Protein AF-A0A4Y2EL72-F1 (afdb_monomer)

Sequence (114 aa):
MPIDEADETPKCSPGTSNTVSPFDISPVPNIKKRTTTGGRKATKSSFITGSPYKDQLTKFLEKSAPKKTDDNINLDINDGDKPDSSEATCIFCDGKFSEDTRGEVWVKCVMCQM

Solvent-accessible surface area (backbone atoms only — not comparable to full-atom values): 8349 Å² total; per-residue (Å²): 132,88,81,85,85,76,84,78,74,84,79,77,72,85,72,92,75,72,90,78,55,79,69,80,61,56,75,74,80,82,84,75,85,74,86,72,89,71,82,71,72,83,76,81,80,74,76,76,76,77,40,74,64,53,58,52,52,51,54,51,52,65,66,69,48,81,77,90,65,97,65,93,71,85,72,84,67,75,77,68,78,71,77,57,69,55,71,43,57,38,95,89,73,64,48,41,48,70,73,61,81,83,79,73,86,80,85,75,61,76,83,75,75,111

Secondary structure (DSSP, 8-state):
-----------PPPP------GGGG-SPP--------S--PPPPPP-TT--HHHHHHHHHHHHHS----------------PPPGGGPBPTTT--BGGG--S-------GGG--

Organism: Araneus ventricosus (NCBI:txid182803)

Foldseek 3Di:
DDDDDDPDDPDDDPDPDDDDDPVNCPPPDDDDDDDDPPPDDPDPDDPPPPDPVVVVVVVVVVVPPDDPDPDDDPPPPPPPPPPDQQQDADPVPRDGPVPDPVPDDDDDDPVSVD

Radius of gyration: 29.62 Å; Cα contacts (8 Å, |Δi|>4): 25; chains: 1; bounding box: 62×64×73 Å

Mean predicted aligned error: 22.46 Å

Structure (mmCIF, N/CA/C/O backbone):
data_AF-A0A4Y2EL72-F1
#
_entry.id   AF-A0A4Y2EL72-F1
#
loop_
_atom_site.group_PDB
_atom_site.id
_atom_site.type_symbol
_atom_site.label_atom_id
_atom_site.label_alt_id
_atom_site.label_comp_id
_atom_site.label_asym_id
_atom_site.label_entity_id
_atom_site.label_seq_id
_atom_site.pdbx_PDB_ins_code
_atom_site.Cartn_x
_atom_site.Cartn_y
_atom_site.Cartn_z
_atom_site.occupancy
_atom_site.B_iso_or_equiv
_atom_site.auth_seq_id
_atom_site.auth_comp_id
_atom_site.auth_asym_id
_atom_site.auth_atom_id
_atom_site.pdbx_PDB_model_num
ATOM 1 N N . MET A 1 1 ? 33.082 -21.014 46.478 1.00 54.00 1 MET A N 1
ATOM 2 C CA . MET A 1 1 ? 31.984 -21.804 45.883 1.00 54.00 1 MET A CA 1
ATOM 3 C C . MET A 1 1 ? 31.602 -21.125 44.579 1.00 54.00 1 MET A C 1
ATOM 5 O O . MET A 1 1 ? 31.399 -19.916 44.640 1.00 54.00 1 MET A O 1
ATOM 9 N N . PRO A 1 2 ? 31.610 -21.820 43.430 1.00 64.31 2 PRO A N 1
ATOM 10 C CA . PRO A 1 2 ? 31.165 -21.243 42.166 1.00 64.31 2 PRO A CA 1
ATOM 11 C C . PRO A 1 2 ? 29.641 -21.082 42.184 1.00 64.31 2 PRO A C 1
ATOM 13 O O . PRO A 1 2 ? 28.947 -21.849 42.849 1.00 64.31 2 PRO A O 1
ATOM 16 N N . ILE A 1 3 ? 29.149 -20.046 41.512 1.00 60.12 3 ILE A N 1
ATOM 17 C CA . ILE A 1 3 ? 27.722 -19.782 41.335 1.00 60.12 3 ILE A CA 1
ATOM 18 C C . ILE A 1 3 ? 27.374 -20.401 39.985 1.00 60.12 3 ILE A C 1
ATOM 20 O O . ILE A 1 3 ? 27.877 -19.943 38.962 1.00 60.12 3 ILE A O 1
ATOM 24 N N . ASP A 1 4 ? 26.597 -21.479 40.000 1.00 58.62 4 ASP A N 1
ATOM 25 C CA . ASP A 1 4 ? 26.163 -22.160 38.786 1.00 58.62 4 ASP A CA 1
ATOM 26 C C . ASP A 1 4 ? 25.132 -21.282 38.060 1.00 58.62 4 ASP A C 1
ATOM 28 O O . ASP A 1 4 ? 24.016 -21.063 38.533 1.00 58.62 4 ASP A O 1
ATOM 32 N N . GLU A 1 5 ? 25.541 -20.734 36.920 1.00 70.06 5 GLU A N 1
ATOM 33 C CA . GLU A 1 5 ? 24.722 -19.938 36.011 1.00 70.06 5 GLU A CA 1
ATOM 34 C C . GLU A 1 5 ? 23.921 -20.890 35.108 1.00 70.06 5 GLU A C 1
ATOM 36 O O . GLU A 1 5 ? 24.383 -21.325 34.055 1.00 70.06 5 GLU A O 1
ATOM 41 N N . ALA A 1 6 ? 22.728 -21.276 35.564 1.00 60.97 6 ALA A N 1
ATOM 42 C CA . ALA A 1 6 ? 21.749 -22.002 34.761 1.00 60.97 6 ALA A CA 1
ATOM 43 C C . ALA A 1 6 ? 20.714 -21.012 34.201 1.00 60.97 6 ALA A C 1
ATOM 45 O O . ALA A 1 6 ? 19.725 -20.688 34.857 1.00 60.97 6 ALA A O 1
ATOM 46 N N . ASP A 1 7 ? 20.961 -20.519 32.986 1.00 60.91 7 ASP A N 1
ATOM 47 C CA . ASP A 1 7 ? 19.986 -19.776 32.182 1.00 60.91 7 ASP A CA 1
ATOM 48 C C . ASP A 1 7 ? 18.950 -20.761 31.611 1.00 60.91 7 ASP A C 1
ATOM 50 O O . ASP A 1 7 ? 19.124 -21.359 30.545 1.00 60.91 7 ASP A O 1
ATOM 54 N N . GLU A 1 8 ? 17.873 -21.010 32.361 1.00 64.88 8 GLU A N 1
ATOM 55 C CA . GLU A 1 8 ? 16.711 -21.713 31.820 1.00 64.88 8 GLU A CA 1
ATOM 56 C C . GLU A 1 8 ? 15.927 -20.779 30.891 1.00 64.88 8 GLU A C 1
ATOM 58 O O . GLU A 1 8 ? 15.083 -19.985 31.307 1.00 64.88 8 GLU A O 1
ATOM 63 N N . THR A 1 9 ? 16.178 -20.926 29.591 1.00 67.12 9 THR A N 1
ATOM 64 C CA . THR A 1 9 ? 15.312 -20.386 28.534 1.00 67.12 9 THR A CA 1
ATOM 65 C C . THR A 1 9 ? 13.830 -20.737 28.779 1.00 67.12 9 THR A C 1
ATOM 67 O O . THR A 1 9 ? 13.503 -21.906 29.020 1.00 67.12 9 THR A O 1
ATOM 70 N N . PRO A 1 10 ? 12.889 -19.774 28.684 1.00 69.81 10 PRO A N 1
ATOM 71 C CA . PRO A 1 10 ? 11.469 -20.066 28.825 1.00 69.81 10 PRO A CA 1
ATOM 72 C C . PRO A 1 10 ? 11.012 -20.950 27.659 1.00 69.81 10 PRO A C 1
ATOM 74 O O . PRO A 1 10 ? 10.972 -20.522 26.503 1.00 69.81 10 PRO A O 1
ATOM 77 N N . LYS A 1 11 ? 10.663 -22.206 27.956 1.00 72.62 11 LYS A N 1
ATOM 78 C CA . LYS A 1 11 ? 10.132 -23.142 26.959 1.00 72.62 11 LYS A CA 1
ATOM 79 C C . LYS A 1 11 ? 8.769 -22.650 26.475 1.00 72.62 11 LYS A C 1
ATOM 81 O O . LYS A 1 11 ? 7.810 -22.597 27.241 1.00 72.62 11 LYS A O 1
ATOM 86 N N . CYS A 1 12 ? 8.685 -22.303 25.193 1.00 65.38 12 CYS A N 1
ATOM 87 C CA . CYS A 1 12 ? 7.425 -21.969 24.54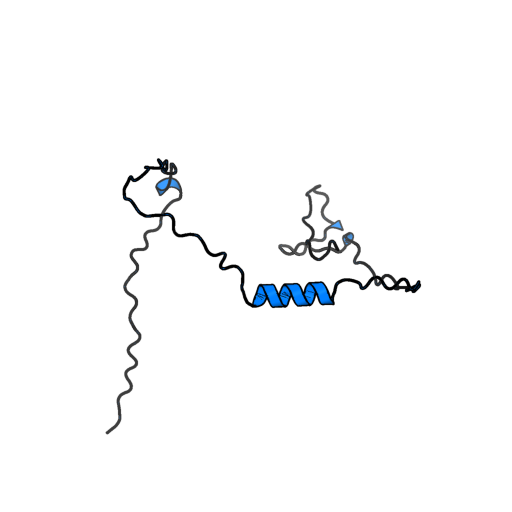3 1.00 65.38 12 CYS A CA 1
ATOM 88 C C . CYS A 1 12 ? 6.548 -23.227 24.461 1.00 65.38 12 CYS A C 1
ATOM 90 O O . CYS A 1 12 ? 6.986 -24.264 23.956 1.00 65.38 12 CYS A O 1
ATOM 92 N N . SER A 1 13 ? 5.321 -23.147 24.977 1.00 78.19 13 SER A N 1
ATOM 93 C CA . SER A 1 13 ? 4.339 -24.226 24.872 1.00 78.19 13 SER A CA 1
ATOM 94 C C . SER A 1 13 ? 4.059 -24.541 23.396 1.00 78.19 13 SER A C 1
ATOM 96 O O . SER A 1 13 ? 3.949 -23.604 22.601 1.00 78.19 13 SER A O 1
ATOM 98 N N . PRO A 1 14 ? 3.895 -25.820 23.007 1.00 76.44 14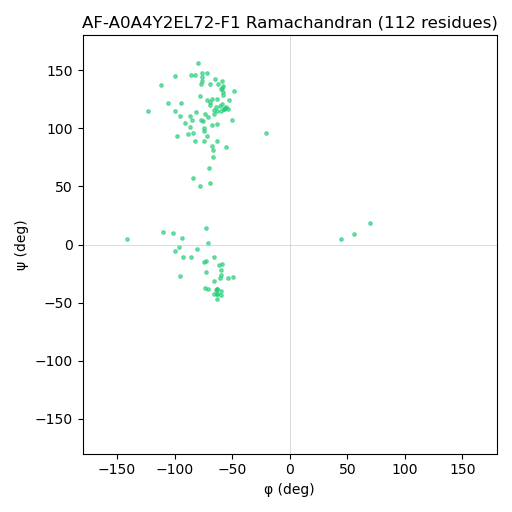 PRO A N 1
ATOM 99 C CA . PRO A 1 14 ? 3.495 -26.174 21.650 1.00 76.44 14 PRO A CA 1
ATOM 100 C C . PRO A 1 14 ? 2.211 -25.429 21.275 1.00 76.44 14 PRO A C 1
ATOM 102 O O . PRO A 1 14 ? 1.173 -25.593 21.919 1.00 76.44 14 PRO A O 1
ATOM 105 N N . GLY A 1 15 ? 2.297 -24.558 20.269 1.00 73.31 15 GLY A N 1
ATOM 106 C CA . GLY A 1 15 ? 1.147 -23.795 19.805 1.00 73.31 15 GLY A CA 1
ATOM 107 C C . GLY A 1 15 ? 0.069 -24.731 19.270 1.00 73.31 15 GLY A C 1
ATOM 108 O O . GLY A 1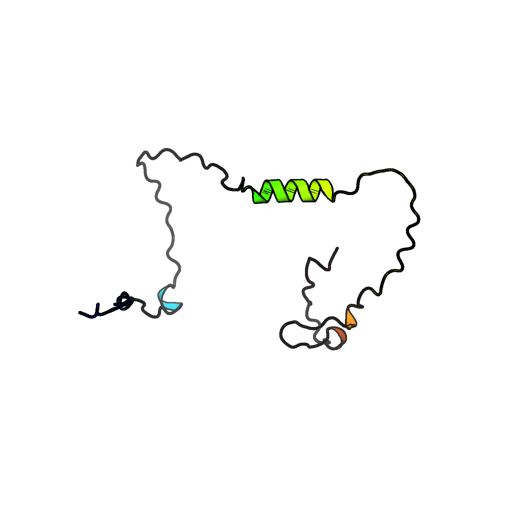 15 ? 0.361 -25.663 18.523 1.00 73.31 15 GLY A O 1
ATOM 109 N N . THR A 1 16 ? -1.193 -24.462 19.597 1.00 74.38 16 THR A N 1
ATOM 110 C CA . THR A 1 16 ? -2.348 -25.152 19.005 1.00 74.38 16 THR A CA 1
ATOM 111 C C . THR A 1 16 ? -2.627 -24.595 17.605 1.00 74.38 16 THR A C 1
ATOM 113 O O . THR A 1 16 ? -3.727 -24.128 17.316 1.00 74.38 16 THR A O 1
ATOM 116 N N . SER A 1 17 ? -1.607 -24.518 16.755 1.00 75.38 17 SER A N 1
ATOM 117 C CA . SER A 1 17 ? -1.774 -24.042 15.387 1.00 75.38 17 SER A CA 1
ATOM 118 C C . SER A 1 17 ? -2.067 -25.246 14.506 1.00 75.38 17 SER A C 1
ATOM 120 O O . SER A 1 17 ? -1.178 -26.049 14.230 1.00 75.38 17 SER A O 1
ATOM 122 N N . ASN A 1 18 ? -3.325 -25.396 14.100 1.00 80.94 18 ASN A N 1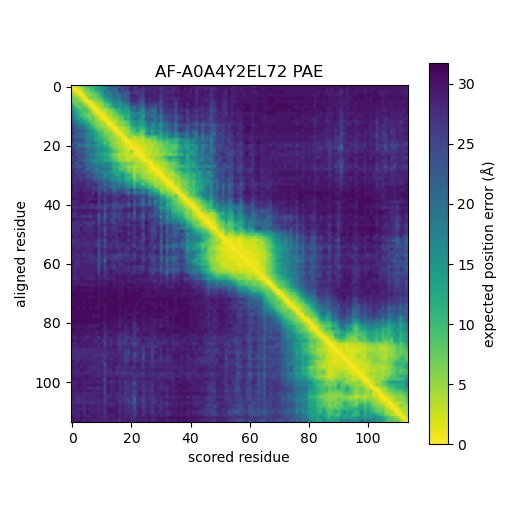
ATOM 123 C CA . ASN A 1 18 ? -3.682 -26.326 13.037 1.00 80.94 18 ASN A CA 1
ATOM 124 C C . ASN A 1 18 ? -3.509 -25.619 11.691 1.00 80.94 18 ASN A C 1
ATOM 126 O O . ASN A 1 18 ? -3.745 -24.415 11.575 1.00 80.94 18 ASN A O 1
ATOM 130 N N . THR A 1 19 ? -3.109 -26.369 10.669 1.00 84.94 19 THR A N 1
ATOM 131 C CA . THR A 1 19 ? -3.135 -25.874 9.293 1.00 84.94 19 THR A CA 1
ATOM 132 C C . THR A 1 19 ? -4.597 -25.739 8.867 1.00 84.94 19 THR A C 1
ATOM 134 O O . THR A 1 19 ? -5.364 -26.692 8.967 1.00 84.94 19 THR A O 1
ATOM 137 N N . VAL A 1 20 ? -5.005 -24.535 8.465 1.00 85.81 20 VAL A N 1
ATOM 138 C CA . VAL A 1 20 ? -6.378 -24.253 8.023 1.00 85.81 20 VAL A CA 1
ATOM 139 C C . VAL A 1 20 ? -6.368 -24.099 6.509 1.00 85.81 20 VAL A C 1
ATOM 141 O O . VAL A 1 20 ? -5.641 -23.262 5.970 1.00 85.81 20 VAL A O 1
ATOM 144 N N . SER A 1 21 ? -7.155 -24.917 5.819 1.00 88.12 21 SER A N 1
ATOM 145 C CA . SER A 1 21 ? -7.356 -24.829 4.377 1.00 88.12 21 SER A CA 1
ATOM 146 C C . SER A 1 21 ? -8.294 -23.663 4.040 1.00 88.12 21 SER A C 1
ATOM 148 O O . SER A 1 21 ? -9.235 -23.400 4.790 1.00 88.12 21 SER A O 1
ATOM 150 N N . PRO A 1 22 ? -8.134 -22.984 2.888 1.00 84.44 22 PRO A N 1
ATOM 151 C CA . PRO A 1 22 ? -9.081 -21.958 2.441 1.00 84.44 22 PRO A CA 1
ATOM 152 C C . PRO A 1 22 ? -10.540 -22.444 2.379 1.00 84.44 22 PRO A C 1
ATOM 154 O O . PRO A 1 22 ? -11.465 -21.657 2.576 1.00 84.44 22 PRO A O 1
ATOM 157 N N . PHE A 1 23 ? -10.753 -23.743 2.140 1.00 86.50 23 PHE A N 1
ATOM 158 C CA . PHE A 1 23 ? -12.085 -24.354 2.129 1.00 86.50 23 PHE A CA 1
ATOM 159 C C . PHE A 1 23 ? -12.699 -24.499 3.528 1.00 86.50 23 PHE A C 1
ATOM 161 O O . PHE A 1 23 ? -13.921 -24.488 3.639 1.00 86.50 23 PHE A O 1
ATOM 168 N N . ASP A 1 24 ? -11.887 -24.541 4.588 1.00 88.00 24 ASP A N 1
ATOM 169 C CA . ASP A 1 24 ? -12.362 -24.633 5.979 1.00 88.00 24 ASP A CA 1
ATOM 170 C C . ASP A 1 24 ? -12.990 -23.316 6.472 1.00 88.00 24 ASP A C 1
ATOM 172 O O . ASP A 1 24 ? -13.672 -23.282 7.495 1.00 88.00 24 ASP A O 1
ATOM 176 N N . ILE A 1 25 ? -12.769 -22.218 5.742 1.00 84.75 25 ILE A N 1
ATOM 177 C CA . ILE A 1 25 ? -13.275 -20.869 6.047 1.00 84.75 25 ILE A CA 1
ATOM 178 C C . ILE A 1 25 ? -14.356 -20.452 5.024 1.00 84.75 25 ILE A C 1
ATOM 180 O O . ILE A 1 25 ? -14.775 -19.294 4.968 1.00 84.75 25 ILE A O 1
ATOM 184 N N . SER A 1 26 ? -14.822 -21.398 4.200 1.00 85.69 26 SER A N 1
ATOM 185 C CA . SER A 1 26 ? -15.833 -21.176 3.169 1.00 85.69 26 SER A CA 1
ATOM 186 C C . SER A 1 26 ? -17.147 -21.890 3.506 1.00 85.69 26 SER A C 1
ATOM 188 O O . SER A 1 26 ? -17.124 -23.058 3.894 1.00 85.69 26 SER A O 1
ATOM 190 N N . PRO A 1 27 ? -18.311 -21.247 3.302 1.00 86.00 27 PRO A N 1
ATOM 191 C CA . PRO A 1 27 ? -18.513 -19.864 2.864 1.00 86.00 27 PRO A CA 1
ATOM 192 C C . PRO A 1 27 ? -18.340 -18.851 4.005 1.00 86.00 27 PRO A C 1
ATOM 194 O O . PRO A 1 27 ? -18.554 -19.163 5.177 1.00 86.00 27 PRO A O 1
ATOM 197 N N . VAL A 1 28 ? -18.012 -17.605 3.642 1.00 82.12 28 VAL A N 1
ATOM 198 C CA . VAL A 1 28 ? -17.863 -16.497 4.598 1.00 82.12 28 VAL A CA 1
ATOM 199 C C . VAL A 1 28 ? -19.127 -16.391 5.462 1.00 82.12 28 VAL A C 1
ATOM 201 O O . VAL A 1 28 ? -20.228 -16.243 4.917 1.00 82.12 28 VAL A O 1
ATOM 204 N N . PRO A 1 29 ? -19.010 -16.450 6.800 1.00 80.88 29 PRO A N 1
ATOM 205 C CA . PRO A 1 29 ? -20.170 -16.372 7.672 1.00 80.88 29 PRO A CA 1
ATOM 206 C C . PRO A 1 29 ? -20.909 -15.045 7.466 1.00 80.88 29 PRO A C 1
ATOM 208 O O . PRO A 1 29 ? -20.314 -13.966 7.438 1.00 80.88 29 PRO A O 1
ATOM 211 N N . ASN A 1 30 ? -22.236 -15.112 7.342 1.00 82.31 30 ASN A N 1
ATOM 212 C CA . ASN A 1 30 ? -23.066 -13.923 7.184 1.00 82.31 30 ASN A CA 1
ATOM 213 C C . ASN A 1 30 ? -23.197 -13.197 8.533 1.00 82.31 30 ASN A C 1
ATOM 215 O O . ASN A 1 30 ? -23.909 -13.650 9.436 1.00 82.31 30 ASN A O 1
ATOM 219 N N . ILE A 1 31 ? -22.502 -12.066 8.673 1.00 81.94 31 ILE A N 1
ATOM 220 C CA . ILE A 1 31 ? -22.559 -11.229 9.873 1.00 81.94 31 ILE A CA 1
ATOM 221 C C . ILE A 1 31 ? -23.922 -10.528 9.923 1.00 81.94 31 ILE A C 1
ATOM 223 O O . ILE A 1 31 ? -24.114 -9.436 9.385 1.00 81.94 31 ILE A O 1
ATOM 227 N N . LYS A 1 32 ? -24.881 -11.134 10.625 1.00 84.06 32 LYS A N 1
ATOM 228 C CA . LYS A 1 32 ? -26.132 -10.459 10.979 1.00 84.06 32 LYS A CA 1
ATOM 229 C C . LYS A 1 32 ? -25.843 -9.449 12.089 1.00 84.06 32 LYS A C 1
ATOM 231 O O . LYS A 1 32 ? -25.532 -9.829 13.217 1.00 84.06 32 LYS A O 1
ATOM 236 N N . LYS A 1 33 ? -25.954 -8.151 11.785 1.00 80.19 33 LYS A N 1
ATOM 237 C CA . LYS A 1 33 ? -25.860 -7.086 12.794 1.00 80.19 33 LYS A CA 1
ATOM 238 C C . LYS A 1 33 ? -27.019 -7.238 13.780 1.00 80.19 33 LYS A C 1
ATOM 240 O O . LYS A 1 33 ? -28.157 -6.904 13.466 1.00 80.19 33 LYS A O 1
ATOM 245 N N . ARG A 1 34 ? -26.734 -7.750 14.976 1.00 76.00 34 ARG A N 1
ATOM 246 C CA . ARG A 1 34 ? -27.686 -7.752 16.086 1.00 76.00 34 ARG A CA 1
ATOM 247 C C . ARG A 1 34 ? -27.559 -6.426 16.823 1.00 76.00 34 ARG A C 1
ATOM 249 O O . ARG A 1 34 ? -26.561 -6.185 17.495 1.00 76.00 34 ARG A O 1
ATOM 256 N N . THR A 1 35 ? -28.577 -5.582 16.718 1.00 71.50 35 THR A N 1
ATOM 257 C CA . THR A 1 35 ? -28.719 -4.417 17.594 1.00 71.50 35 THR A CA 1
ATOM 258 C C . THR A 1 35 ? -28.885 -4.927 19.023 1.00 71.50 35 THR A C 1
ATOM 260 O O . THR A 1 35 ? -29.844 -5.637 19.324 1.00 71.50 35 THR A O 1
ATOM 263 N N . THR A 1 36 ? -27.930 -4.636 19.904 1.00 70.31 36 THR A N 1
ATOM 264 C CA . THR A 1 36 ? -28.057 -4.955 21.327 1.00 70.31 3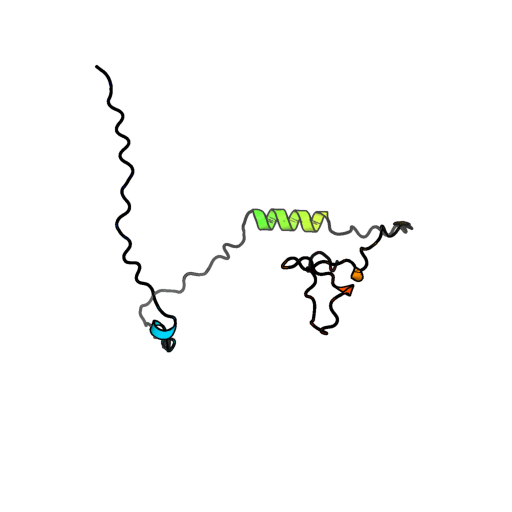6 THR A CA 1
ATOM 265 C C . THR A 1 36 ? -28.615 -3.732 22.048 1.00 70.31 36 THR A C 1
ATOM 267 O O . THR A 1 36 ? -28.016 -2.663 22.048 1.00 70.31 36 THR A O 1
ATOM 270 N N . THR A 1 37 ? -29.758 -3.879 22.717 1.00 65.81 37 THR A N 1
ATOM 271 C CA . THR A 1 37 ? -30.355 -2.842 23.589 1.00 65.81 37 THR A CA 1
ATOM 272 C C . THR A 1 37 ? -29.572 -2.672 24.903 1.00 65.81 37 THR A C 1
ATOM 274 O O . THR A 1 37 ? -30.045 -2.082 25.868 1.00 65.81 37 THR A O 1
ATOM 277 N N . GLY A 1 38 ? -28.352 -3.210 24.973 1.00 71.19 38 GLY A N 1
ATOM 278 C CA . GLY A 1 38 ? -27.498 -3.210 26.152 1.00 71.19 38 GLY A CA 1
ATOM 279 C C . GLY A 1 38 ? -26.707 -1.917 26.284 1.00 71.19 38 GLY A C 1
ATOM 280 O O . GLY A 1 38 ? -25.486 -1.984 26.281 1.00 71.19 38 GLY A O 1
ATOM 281 N N . GLY A 1 39 ? -27.403 -0.774 26.338 1.00 68.31 39 GLY A N 1
ATOM 282 C CA . GLY A 1 39 ? -27.064 0.480 27.037 1.00 68.31 39 GLY A CA 1
ATOM 283 C C . GLY A 1 39 ? -25.651 1.084 26.985 1.00 68.31 39 GLY A C 1
ATOM 284 O O . GLY A 1 39 ? -25.416 2.086 27.662 1.00 68.31 39 GLY A O 1
ATOM 285 N N . ARG A 1 40 ? -24.693 0.542 26.232 1.00 71.06 40 ARG A N 1
ATOM 286 C CA . ARG A 1 40 ? -23.349 1.109 26.124 1.00 71.06 40 ARG A CA 1
ATOM 287 C C . ARG A 1 40 ? -23.423 2.302 25.189 1.00 71.06 40 ARG A C 1
ATOM 289 O O . ARG A 1 40 ? -23.613 2.164 23.984 1.00 71.06 40 ARG A O 1
ATOM 296 N N . LYS A 1 41 ? -23.312 3.488 25.781 1.00 72.12 41 LYS A N 1
ATOM 297 C CA . LYS A 1 41 ? -23.220 4.753 25.054 1.00 72.12 41 LYS A CA 1
ATOM 298 C C . LYS A 1 41 ? -22.013 4.667 24.124 1.00 72.12 41 LYS A C 1
ATOM 300 O O . LYS A 1 41 ? -20.967 4.172 24.538 1.00 72.12 41 LYS A O 1
ATOM 305 N N . ALA A 1 42 ? -22.159 5.125 22.885 1.00 71.44 42 ALA A N 1
ATOM 306 C CA . ALA A 1 42 ? -21.039 5.177 21.958 1.00 71.44 42 ALA A CA 1
ATOM 307 C C . ALA A 1 42 ? -19.917 6.026 22.579 1.00 71.44 42 ALA A C 1
ATOM 309 O O . ALA A 1 42 ? -20.109 7.214 22.850 1.00 71.44 42 ALA A O 1
ATOM 310 N N . THR A 1 43 ? -18.760 5.415 22.837 1.00 76.75 43 THR A N 1
ATOM 311 C CA . THR A 1 43 ? -17.546 6.155 23.182 1.00 76.75 43 THR A CA 1
ATOM 312 C C . THR A 1 43 ? -17.233 7.064 22.002 1.00 76.75 43 THR A C 1
ATOM 314 O O . THR A 1 43 ? -17.050 6.582 20.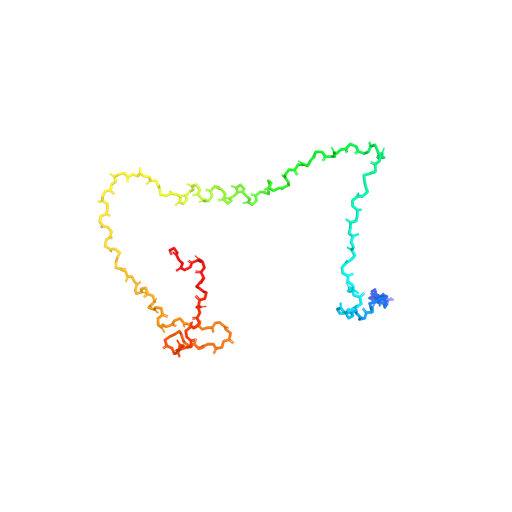884 1.00 76.75 43 THR A O 1
ATOM 317 N N . LYS A 1 44 ? -17.214 8.384 22.221 1.00 75.69 44 LYS A N 1
ATOM 318 C CA . LYS A 1 44 ? -16.773 9.331 21.193 1.00 75.69 44 LYS A CA 1
ATOM 319 C C . LYS A 1 44 ? -15.332 8.975 20.826 1.00 75.69 44 LYS A C 1
ATOM 321 O O . LYS A 1 44 ? -14.468 8.960 21.698 1.00 75.69 44 LYS A O 1
ATOM 326 N N . SER A 1 45 ? -15.086 8.658 19.560 1.00 70.94 45 SER A N 1
ATOM 327 C CA . SER A 1 45 ? -13.742 8.374 19.066 1.00 70.94 45 SER A CA 1
ATOM 328 C C . SER A 1 45 ? -12.928 9.666 19.061 1.00 70.94 45 SER A C 1
ATOM 330 O O . SER A 1 45 ? -13.298 10.618 18.372 1.00 70.94 45 SER A O 1
ATOM 332 N N . SER A 1 46 ? -11.820 9.713 19.797 1.00 70.94 46 SER A N 1
ATOM 333 C CA . SER A 1 46 ? -10.776 10.694 19.519 1.00 70.94 46 SER A CA 1
ATOM 334 C C . SER A 1 46 ? -9.980 10.222 18.302 1.00 70.94 46 SER A C 1
ATOM 336 O O . SER A 1 46 ? -9.687 9.037 18.138 1.00 70.94 46 SER A O 1
ATOM 338 N N . PHE A 1 47 ? -9.654 11.146 17.406 1.00 66.50 47 PHE A N 1
ATOM 339 C CA . PHE A 1 47 ? -8.789 10.854 16.273 1.00 66.50 47 PHE A CA 1
ATOM 340 C C . PHE A 1 47 ? -7.348 10.730 16.786 1.00 66.50 47 PHE A C 1
ATOM 342 O O . PHE A 1 47 ? -6.681 11.730 17.031 1.00 66.50 47 PHE A O 1
ATOM 349 N N . ILE A 1 48 ? -6.867 9.496 16.967 1.00 63.41 48 ILE A N 1
ATOM 350 C CA . ILE A 1 48 ? -5.516 9.194 17.494 1.00 63.41 48 ILE A CA 1
ATOM 351 C C . ILE A 1 48 ? -4.393 9.655 16.536 1.00 63.41 48 ILE A C 1
ATOM 353 O O . ILE A 1 48 ? -3.225 9.730 16.892 1.00 63.41 48 ILE A O 1
ATOM 357 N N . THR A 1 49 ? -4.746 10.048 15.315 1.00 59.69 49 THR A N 1
ATOM 358 C CA . THR A 1 49 ? -3.830 10.468 14.249 1.00 59.69 49 THR A CA 1
ATOM 359 C C . THR A 1 49 ? -3.140 11.823 14.476 1.00 59.69 49 THR A C 1
ATOM 361 O O . THR A 1 49 ? -2.331 12.228 13.636 1.00 59.69 49 THR A O 1
ATOM 364 N N . GLY A 1 50 ? -3.374 12.509 15.597 1.00 65.00 50 GLY A N 1
ATOM 365 C CA . GLY A 1 50 ? -2.477 13.565 16.083 1.00 65.00 50 GLY A CA 1
ATOM 366 C C . GLY A 1 50 ? -1.143 12.989 16.577 1.00 65.00 50 GLY A C 1
ATOM 367 O O . GLY A 1 50 ? -0.765 13.203 17.721 1.00 65.00 50 GLY A O 1
ATOM 368 N N . SER A 1 51 ? -0.466 12.185 15.753 1.00 74.00 51 SER A N 1
ATOM 369 C CA . SER A 1 51 ? 0.886 11.721 16.047 1.00 74.00 51 SER A CA 1
ATOM 370 C C . SER A 1 51 ? 1.831 12.920 15.954 1.00 74.00 51 SER A C 1
ATOM 372 O O . SER A 1 51 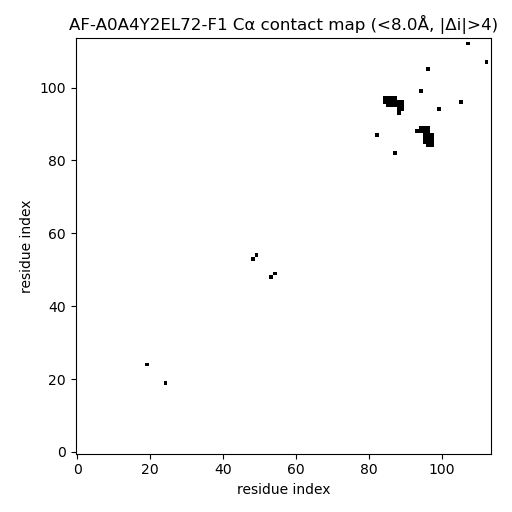? 1.720 13.670 14.981 1.00 74.00 51 SER A O 1
ATOM 374 N N . PRO A 1 52 ? 2.805 13.076 16.868 1.00 77.06 52 PRO A N 1
ATOM 375 C CA . PRO A 1 52 ? 3.858 14.090 16.757 1.00 77.06 52 PRO A CA 1
ATOM 376 C C . PRO A 1 52 ? 4.537 14.111 15.377 1.00 77.06 52 PRO A C 1
ATOM 378 O O . PRO A 1 52 ? 4.991 15.157 14.917 1.00 77.06 52 PRO A O 1
ATOM 381 N N . TYR A 1 53 ? 4.560 12.963 14.689 1.00 79.12 53 TYR A N 1
ATOM 382 C CA . TYR A 1 53 ? 5.060 12.837 13.323 1.00 79.12 53 TYR A CA 1
ATOM 383 C C . TYR A 1 53 ? 4.244 13.645 12.303 1.00 79.12 53 TYR A C 1
ATOM 385 O O . TYR A 1 53 ? 4.813 14.261 11.408 1.00 79.12 53 TYR A O 1
ATOM 393 N N . LYS A 1 54 ? 2.916 13.698 12.449 1.00 81.62 54 LYS A N 1
ATOM 394 C CA . LYS A 1 54 ? 2.029 14.447 11.550 1.00 81.62 54 LYS A CA 1
ATOM 395 C C . LYS A 1 54 ? 2.297 15.953 11.617 1.00 81.62 54 LYS A C 1
ATOM 397 O O . LYS A 1 54 ? 2.316 16.616 10.581 1.00 81.62 54 LYS A O 1
ATOM 402 N N . ASP A 1 55 ? 2.565 16.483 12.807 1.00 81.88 55 ASP A N 1
ATOM 403 C CA . ASP A 1 55 ? 2.884 17.903 12.993 1.00 81.88 55 ASP A CA 1
ATOM 404 C C . ASP A 1 55 ? 4.268 18.251 12.439 1.00 81.88 55 ASP A C 1
ATOM 406 O O . ASP A 1 55 ? 4.449 19.306 11.832 1.00 81.88 55 ASP A O 1
ATOM 410 N N . GLN A 1 56 ? 5.248 17.356 12.603 1.00 86.56 56 GLN A N 1
ATOM 411 C CA . GLN A 1 56 ? 6.565 17.515 11.981 1.00 86.56 56 GLN A CA 1
ATOM 412 C C . GLN A 1 56 ? 6.447 17.499 10.455 1.00 86.56 56 GLN A C 1
ATOM 414 O O . GLN A 1 56 ? 6.967 18.397 9.797 1.00 86.56 56 GLN A O 1
ATOM 419 N N . LEU A 1 57 ? 5.700 16.539 9.901 1.00 82.06 57 LEU A N 1
ATOM 420 C CA . LEU A 1 57 ? 5.480 16.407 8.463 1.00 82.06 57 LEU A CA 1
ATOM 421 C C . LEU A 1 57 ? 4.811 17.659 7.877 1.00 82.06 57 LEU A C 1
ATOM 423 O O . LEU A 1 57 ? 5.259 18.169 6.854 1.00 82.06 57 LEU A O 1
ATOM 427 N N . THR A 1 58 ? 3.800 18.201 8.562 1.00 85.25 58 THR A N 1
ATOM 428 C CA . THR A 1 58 ? 3.095 19.421 8.133 1.00 85.25 58 THR A CA 1
ATOM 429 C C . THR A 1 58 ? 4.038 20.630 8.115 1.00 85.25 58 THR A C 1
ATOM 431 O O . THR A 1 58 ? 4.073 21.363 7.131 1.00 85.25 58 THR A O 1
ATOM 434 N N . LYS A 1 59 ? 4.898 20.786 9.132 1.00 87.06 59 LYS A N 1
ATOM 435 C CA . LYS A 1 59 ? 5.919 21.850 9.167 1.00 87.06 59 LYS A CA 1
ATOM 436 C C . LYS A 1 59 ? 6.952 21.723 8.044 1.00 87.06 59 LYS A C 1
ATOM 438 O O . LYS A 1 59 ? 7.373 22.739 7.497 1.00 87.06 59 LYS A O 1
ATOM 443 N N . PHE A 1 60 ? 7.378 20.505 7.697 1.00 88.50 60 PHE A N 1
ATOM 444 C CA . PHE A 1 60 ? 8.295 20.288 6.570 1.00 88.50 60 PHE A CA 1
ATOM 445 C C . PHE A 1 60 ? 7.646 20.647 5.230 1.00 88.50 60 PHE A C 1
ATOM 447 O O . PHE A 1 60 ? 8.283 21.318 4.423 1.00 88.50 60 PHE A O 1
ATOM 454 N N . LEU A 1 61 ? 6.381 20.270 5.026 1.00 87.50 61 LEU A N 1
ATOM 455 C CA . LEU A 1 61 ? 5.609 20.608 3.825 1.00 87.50 61 LEU A CA 1
ATOM 456 C C . LEU A 1 61 ? 5.405 22.124 3.671 1.00 87.50 61 LEU A C 1
ATOM 458 O O . LEU A 1 61 ? 5.581 22.665 2.585 1.00 87.50 61 LEU A O 1
ATOM 462 N N . GLU A 1 62 ? 5.092 22.835 4.756 1.00 85.19 62 GLU A N 1
ATOM 463 C CA . GLU A 1 62 ? 4.984 24.303 4.743 1.00 85.19 62 GLU A CA 1
ATOM 464 C C . GLU A 1 62 ? 6.333 24.988 4.474 1.00 85.19 62 GLU A C 1
ATOM 466 O O . GLU A 1 62 ? 6.384 26.059 3.870 1.00 85.19 62 GLU A O 1
ATOM 471 N N . LYS A 1 63 ? 7.441 24.370 4.904 1.00 87.06 63 LYS A N 1
ATOM 472 C CA . LYS A 1 63 ? 8.803 24.865 4.664 1.00 87.06 63 LYS A CA 1
ATOM 473 C C . LYS A 1 63 ? 9.246 24.664 3.214 1.00 87.06 63 LYS A C 1
ATOM 475 O O . LYS A 1 63 ? 9.961 25.520 2.698 1.00 87.06 63 LYS A O 1
ATOM 480 N N . SER A 1 64 ? 8.872 23.543 2.593 1.00 80.06 64 SER A N 1
ATOM 481 C CA . SER A 1 64 ? 9.229 23.208 1.209 1.00 80.06 64 SER A CA 1
ATOM 482 C C . SER A 1 64 ? 8.273 23.797 0.174 1.00 80.06 64 SER A C 1
ATOM 484 O O . SER A 1 64 ? 8.579 23.763 -1.017 1.00 80.06 64 SER A O 1
ATOM 486 N N . ALA A 1 65 ? 7.134 24.349 0.601 1.00 80.06 65 ALA A N 1
ATOM 487 C CA . ALA A 1 65 ? 6.234 25.069 -0.284 1.00 80.06 65 ALA A CA 1
ATOM 488 C C . ALA A 1 65 ? 6.980 26.244 -0.955 1.00 80.06 65 ALA A C 1
ATOM 490 O O . ALA A 1 65 ? 7.600 27.054 -0.254 1.00 80.06 65 ALA A O 1
ATOM 491 N N . PRO A 1 66 ? 6.922 26.376 -2.295 1.00 69.50 66 PRO A N 1
ATOM 492 C CA . PRO A 1 66 ? 7.537 27.494 -2.993 1.00 69.50 66 PRO A CA 1
ATOM 493 C C . PRO A 1 66 ? 6.923 28.797 -2.484 1.00 69.50 66 PRO A C 1
ATOM 495 O O . PRO A 1 66 ? 5.726 29.048 -2.660 1.00 69.50 66 PRO A O 1
ATOM 498 N N . LYS A 1 67 ? 7.733 29.636 -1.833 1.00 64.06 67 LYS A N 1
ATOM 499 C CA . LYS A 1 67 ? 7.322 31.008 -1.545 1.00 64.06 67 LYS A CA 1
ATOM 500 C C . LYS A 1 67 ? 7.163 31.694 -2.893 1.00 64.06 67 LYS A C 1
ATOM 502 O O . LYS A 1 67 ? 8.124 31.766 -3.651 1.00 64.06 67 LYS A O 1
ATOM 507 N N . LYS A 1 68 ? 5.952 32.157 -3.202 1.00 56.47 68 LYS A N 1
ATOM 508 C CA . LYS A 1 68 ? 5.715 33.005 -4.370 1.00 56.47 68 LYS A CA 1
ATOM 509 C C . LYS A 1 68 ? 6.397 34.347 -4.121 1.00 56.47 68 LYS A C 1
ATOM 511 O O . LYS A 1 68 ? 5.801 35.254 -3.556 1.00 56.47 68 LYS A O 1
ATOM 516 N N . THR A 1 69 ? 7.683 34.414 -4.427 1.00 57.28 69 THR A N 1
ATOM 517 C CA . THR A 1 69 ? 8.385 35.666 -4.673 1.00 57.28 69 THR A CA 1
ATOM 518 C C . THR A 1 69 ? 8.467 35.791 -6.179 1.00 57.28 69 THR A C 1
ATOM 520 O O . THR A 1 69 ? 9.043 34.929 -6.844 1.00 57.28 69 THR A O 1
ATOM 523 N N . ASP A 1 70 ? 7.792 36.812 -6.693 1.00 63.75 70 ASP A N 1
ATOM 524 C CA . ASP A 1 70 ? 7.685 37.150 -8.105 1.00 63.75 70 ASP A CA 1
ATOM 525 C C . ASP A 1 70 ? 9.026 37.677 -8.629 1.00 63.75 70 ASP A C 1
ATOM 527 O O . ASP A 1 70 ? 9.142 38.841 -8.987 1.00 63.75 70 ASP A O 1
ATOM 531 N N . ASP A 1 71 ? 10.054 36.834 -8.664 1.00 57.28 71 ASP A N 1
ATOM 532 C CA . ASP A 1 71 ? 11.332 37.180 -9.269 1.00 57.28 71 ASP A CA 1
ATOM 533 C C . ASP A 1 71 ? 11.657 36.158 -10.352 1.00 57.28 71 ASP A C 1
ATOM 535 O O . ASP A 1 71 ? 11.826 34.961 -10.115 1.00 57.28 71 ASP A O 1
ATOM 539 N N . ASN A 1 72 ? 11.680 36.673 -11.578 1.00 65.38 72 ASN A N 1
ATOM 540 C CA . ASN A 1 72 ? 11.938 35.975 -12.825 1.00 65.38 72 ASN A CA 1
ATOM 541 C C . ASN A 1 72 ? 13.392 35.474 -12.851 1.00 65.38 72 ASN A C 1
ATOM 543 O O . ASN A 1 72 ? 14.283 36.121 -13.400 1.00 65.38 72 ASN A O 1
ATOM 547 N N . ILE A 1 73 ? 13.645 34.338 -12.205 1.00 58.56 73 ILE A N 1
ATOM 548 C CA . ILE A 1 73 ? 14.898 33.602 -12.335 1.00 58.56 73 ILE A CA 1
ATOM 549 C C . ILE A 1 73 ? 14.781 32.669 -13.539 1.00 58.56 73 ILE A C 1
ATOM 551 O O . ILE A 1 73 ? 14.168 31.606 -13.471 1.00 58.56 73 ILE A O 1
ATOM 555 N N . ASN A 1 74 ? 15.374 33.086 -14.660 1.00 67.25 74 ASN A N 1
ATOM 556 C CA . ASN A 1 74 ? 15.717 32.180 -15.750 1.00 67.25 74 ASN A CA 1
ATOM 557 C C . ASN A 1 74 ? 16.754 31.184 -15.215 1.00 67.25 74 ASN A C 1
ATOM 559 O O . ASN A 1 74 ? 17.956 31.453 -15.217 1.00 67.25 74 ASN A O 1
ATOM 563 N N . LEU A 1 75 ? 16.263 30.084 -14.655 1.00 58.22 75 LEU A N 1
ATOM 564 C CA . LEU A 1 75 ? 17.081 28.969 -14.237 1.00 58.22 75 LEU A CA 1
ATOM 565 C C . LEU A 1 75 ? 17.209 28.059 -15.452 1.00 58.22 75 LEU A C 1
ATOM 567 O O . LEU A 1 75 ? 16.332 27.240 -15.716 1.00 58.22 75 LEU A O 1
ATOM 571 N N . ASP A 1 76 ? 18.301 28.237 -16.189 1.00 59.94 76 ASP A N 1
ATOM 572 C CA . ASP A 1 76 ? 18.791 27.246 -17.141 1.00 59.94 76 ASP A CA 1
ATOM 573 C C . ASP A 1 76 ? 19.249 26.025 -16.327 1.00 59.94 76 ASP A C 1
ATOM 575 O O . ASP A 1 76 ? 20.427 25.830 -16.009 1.00 59.94 76 ASP A O 1
ATOM 579 N N . ILE A 1 77 ? 18.264 25.259 -15.847 1.00 60.06 77 ILE A N 1
ATOM 580 C CA . ILE A 1 77 ? 18.475 23.898 -15.386 1.00 60.06 77 ILE A CA 1
ATOM 581 C C . ILE A 1 77 ? 18.822 23.170 -16.670 1.00 60.06 77 ILE A C 1
ATOM 583 O O . ILE A 1 77 ? 17.943 22.889 -17.477 1.00 60.06 77 ILE A O 1
ATOM 587 N N . ASN A 1 78 ? 20.108 22.888 -16.867 1.00 64.50 78 ASN A N 1
ATOM 588 C CA . ASN A 1 78 ? 20.481 21.788 -17.736 1.00 64.50 78 ASN A CA 1
ATOM 589 C C . ASN A 1 78 ? 19.649 20.603 -17.238 1.00 64.50 78 ASN A C 1
ATOM 591 O O . ASN A 1 78 ? 19.888 20.147 -16.116 1.00 64.50 78 ASN A O 1
ATOM 595 N N . ASP A 1 79 ? 18.624 20.220 -18.006 1.00 57.66 79 ASP A N 1
ATOM 596 C CA . ASP A 1 79 ? 17.785 19.044 -17.805 1.00 57.66 79 ASP A CA 1
ATOM 597 C C . ASP A 1 79 ? 18.731 17.846 -17.756 1.00 57.66 79 ASP A C 1
ATOM 599 O O . ASP A 1 79 ? 19.040 17.231 -18.774 1.00 57.66 79 ASP A O 1
ATOM 603 N N . GLY A 1 80 ? 19.300 17.593 -16.576 1.00 55.97 80 GLY A N 1
ATOM 604 C CA . GLY A 1 80 ? 20.194 16.476 -16.346 1.00 55.97 80 GLY A CA 1
ATOM 605 C C . GLY A 1 80 ? 19.438 15.236 -16.769 1.00 55.97 80 GLY A C 1
ATOM 606 O O . GLY A 1 80 ? 18.354 15.010 -16.230 1.00 55.97 80 GLY A O 1
ATOM 607 N N . ASP A 1 81 ? 19.989 14.541 -17.771 1.00 61.47 81 ASP A N 1
ATOM 608 C CA . ASP A 1 81 ? 19.403 13.416 -18.496 1.00 61.47 81 ASP A CA 1
ATOM 609 C C . ASP A 1 81 ? 18.284 12.754 -17.698 1.00 61.47 81 ASP A C 1
ATOM 611 O O . ASP A 1 81 ? 18.509 11.927 -16.809 1.00 61.47 81 ASP A O 1
ATOM 615 N N . LYS A 1 82 ? 17.046 13.167 -17.995 1.00 61.25 82 LYS A N 1
ATOM 616 C CA . LYS A 1 82 ? 15.868 12.438 -17.550 1.00 61.25 82 LYS A CA 1
ATOM 617 C C . LYS A 1 82 ? 16.070 11.027 -18.092 1.00 61.25 82 LYS A C 1
ATOM 619 O O . LYS A 1 82 ? 16.123 10.902 -19.316 1.00 61.25 82 LYS A O 1
ATOM 624 N N . PRO A 1 83 ? 16.189 9.993 -17.239 1.00 58.28 83 PRO A N 1
ATOM 625 C CA . PRO A 1 83 ? 16.416 8.649 -17.732 1.00 58.28 83 PRO A CA 1
ATOM 626 C C . PRO A 1 83 ? 15.273 8.330 -18.683 1.00 58.28 83 PRO A C 1
ATOM 628 O O . PRO A 1 83 ? 14.093 8.382 -18.302 1.00 58.28 83 PRO A O 1
ATOM 631 N N . ASP A 1 84 ? 15.626 8.120 -19.948 1.00 61.31 84 ASP A N 1
ATOM 632 C CA . ASP A 1 84 ? 14.653 7.768 -20.956 1.00 61.31 84 ASP A CA 1
ATOM 633 C C . ASP A 1 84 ? 13.989 6.470 -20.495 1.00 61.31 84 ASP A C 1
ATOM 635 O O . ASP A 1 84 ? 14.628 5.542 -19.996 1.00 61.31 84 ASP A O 1
ATOM 639 N N . SER A 1 85 ? 12.663 6.427 -20.589 1.00 66.31 85 SER A N 1
ATOM 640 C CA . SER A 1 85 ? 11.870 5.309 -20.068 1.00 66.31 85 SER A CA 1
ATOM 641 C C . SER A 1 85 ? 12.258 3.963 -20.691 1.00 66.31 85 SER A C 1
ATOM 643 O O . SER A 1 85 ? 11.939 2.918 -20.131 1.00 66.31 85 SER A O 1
ATOM 645 N N . SER A 1 86 ? 12.975 3.998 -21.817 1.00 66.44 86 SER A N 1
ATOM 646 C CA . SER A 1 86 ? 13.575 2.865 -22.515 1.00 66.44 86 SER A CA 1
ATOM 647 C C . SER A 1 86 ? 14.583 2.071 -21.669 1.00 66.44 86 SER A C 1
ATOM 649 O O . SER A 1 86 ? 14.734 0.867 -21.901 1.00 66.44 86 SER A O 1
ATOM 651 N N . GLU A 1 87 ? 15.219 2.692 -20.670 1.00 70.94 87 GLU A N 1
ATOM 652 C CA . GLU A 1 87 ? 16.196 2.045 -19.778 1.00 70.94 87 GLU A CA 1
ATOM 653 C C . GLU A 1 87 ? 15.599 1.544 -18.457 1.00 70.94 87 GLU A C 1
ATOM 655 O O . GLU A 1 87 ? 16.304 0.943 -17.646 1.00 70.94 87 GLU A O 1
ATOM 660 N N . ALA A 1 88 ? 14.303 1.761 -18.218 1.00 78.88 88 ALA A N 1
ATOM 661 C CA . ALA A 1 88 ? 13.661 1.289 -17.000 1.00 78.88 88 ALA A CA 1
ATOM 662 C C . ALA A 1 88 ? 13.701 -0.246 -16.930 1.00 78.88 88 ALA A C 1
ATOM 664 O O . ALA A 1 88 ? 13.231 -0.929 -17.841 1.00 78.88 88 ALA A O 1
ATOM 665 N N . THR A 1 89 ? 14.241 -0.791 -15.840 1.00 83.81 89 THR A N 1
ATOM 666 C CA . THR A 1 89 ? 14.315 -2.235 -15.594 1.00 83.81 89 THR A CA 1
ATOM 667 C C . THR A 1 89 ? 13.211 -2.706 -14.647 1.00 83.81 89 THR A C 1
ATOM 669 O O . THR A 1 89 ? 12.797 -2.005 -13.720 1.00 83.81 89 THR A O 1
ATOM 672 N N . CYS A 1 90 ? 12.703 -3.913 -14.885 1.00 81.12 90 CYS A N 1
ATOM 673 C CA . CYS A 1 90 ? 11.730 -4.570 -14.023 1.00 81.12 90 CYS A CA 1
ATOM 674 C C . CYS A 1 90 ? 12.398 -5.033 -12.724 1.00 81.12 90 CYS A C 1
ATOM 676 O O . CYS A 1 90 ? 13.311 -5.847 -12.757 1.00 81.12 90 CYS A O 1
ATOM 678 N N . ILE A 1 91 ? 11.883 -4.615 -11.568 1.00 82.25 91 ILE A N 1
ATOM 679 C CA . ILE A 1 91 ? 12.443 -4.984 -10.254 1.00 82.25 91 ILE A CA 1
ATOM 680 C C . ILE A 1 91 ? 12.424 -6.497 -9.952 1.00 82.25 91 ILE A C 1
ATOM 682 O O . ILE A 1 91 ? 13.103 -6.953 -9.038 1.00 82.25 91 ILE A O 1
ATOM 686 N N . PHE A 1 92 ? 11.623 -7.281 -10.679 1.00 82.44 92 PHE A N 1
ATOM 687 C CA . PHE A 1 92 ? 11.472 -8.720 -10.437 1.00 82.44 92 PHE A CA 1
ATOM 688 C C . PHE A 1 92 ? 12.366 -9.592 -11.319 1.00 82.44 92 PHE A C 1
ATOM 690 O O . PHE A 1 92 ? 12.662 -10.724 -10.943 1.00 82.44 92 PHE A O 1
ATOM 697 N N . CYS A 1 93 ? 12.741 -9.110 -12.505 1.00 85.94 93 CYS A N 1
ATOM 698 C CA . CYS A 1 93 ? 13.456 -9.911 -13.500 1.00 85.94 93 CYS A CA 1
ATOM 699 C C . CYS A 1 93 ? 14.550 -9.149 -14.256 1.00 85.94 93 CYS A C 1
ATOM 701 O O . CYS A 1 93 ? 15.110 -9.697 -15.200 1.00 85.94 93 CYS A O 1
ATOM 703 N N . ASP A 1 94 ? 14.808 -7.892 -13.890 1.00 83.12 94 ASP A N 1
ATOM 704 C CA . ASP A 1 94 ? 15.775 -6.973 -14.502 1.00 83.12 94 ASP A CA 1
ATOM 705 C C . ASP A 1 94 ? 15.598 -6.741 -16.015 1.00 83.12 94 ASP A C 1
ATOM 707 O O . ASP A 1 94 ? 16.423 -6.087 -16.653 1.00 83.12 94 ASP A O 1
ATOM 711 N N . GLY A 1 95 ? 14.495 -7.222 -16.598 1.00 84.62 95 GLY A N 1
ATOM 712 C CA . GLY A 1 95 ? 14.151 -7.004 -18.001 1.00 84.62 95 GLY A CA 1
ATOM 713 C C . GLY A 1 95 ? 13.882 -5.530 -18.289 1.00 84.62 95 GLY A C 1
ATOM 714 O O . GLY A 1 95 ? 13.296 -4.831 -17.459 1.00 84.62 95 GLY A O 1
ATOM 715 N N . LYS A 1 96 ? 14.305 -5.048 -19.459 1.00 85.56 96 LYS A N 1
ATOM 716 C CA . LYS A 1 96 ? 14.145 -3.644 -19.854 1.00 85.56 96 LYS A CA 1
ATOM 717 C C . LYS A 1 96 ? 12.756 -3.376 -20.421 1.00 85.56 96 LYS A C 1
ATOM 719 O O . LYS A 1 96 ? 12.214 -4.193 -21.160 1.00 85.56 96 LYS A O 1
ATOM 724 N N . PHE A 1 97 ? 12.228 -2.183 -20.165 1.00 80.75 97 PHE A N 1
ATOM 725 C CA . PHE A 1 97 ? 10.969 -1.722 -20.750 1.00 80.75 97 PHE A CA 1
ATOM 726 C C . PHE A 1 97 ? 11.015 -1.688 -22.282 1.00 80.75 97 PHE A C 1
ATOM 728 O O . PHE A 1 97 ? 10.063 -2.095 -22.938 1.00 80.75 97 PHE A O 1
ATOM 735 N N . SER A 1 98 ? 12.142 -1.264 -22.862 1.00 79.50 98 SER A N 1
ATOM 736 C CA . SER A 1 98 ? 12.349 -1.246 -24.319 1.00 79.50 98 SER A CA 1
ATOM 737 C C . SER A 1 98 ? 12.239 -2.623 -24.985 1.00 79.50 98 SER A C 1
ATOM 739 O O . SER A 1 98 ? 11.974 -2.701 -26.183 1.00 79.50 98 SER A O 1
ATOM 741 N N . GLU A 1 99 ? 12.427 -3.701 -24.226 1.00 81.69 99 GLU A N 1
ATOM 742 C CA . GLU A 1 99 ? 12.354 -5.079 -24.712 1.00 81.69 99 GLU A CA 1
ATOM 743 C C . GLU A 1 99 ? 10.948 -5.683 -24.534 1.00 81.69 99 GLU A C 1
ATOM 745 O O . GLU A 1 99 ? 10.653 -6.739 -25.104 1.00 81.69 99 GLU A O 1
ATOM 750 N N . ASP A 1 100 ? 10.052 -5.015 -23.795 1.00 78.88 100 ASP A N 1
ATOM 751 C CA . ASP A 1 100 ? 8.694 -5.503 -23.584 1.00 78.88 100 ASP A CA 1
ATOM 752 C C . ASP A 1 100 ? 7.753 -5.109 -24.728 1.00 78.88 100 ASP A C 1
ATOM 754 O O . ASP A 1 100 ? 7.161 -4.032 -24.783 1.00 78.88 100 ASP A O 1
ATOM 758 N N . THR A 1 101 ? 7.588 -6.045 -25.656 1.00 76.12 101 THR A N 1
ATOM 759 C CA . THR A 1 101 ? 6.679 -5.936 -26.805 1.00 76.12 101 THR A CA 1
ATOM 760 C C . THR A 1 101 ? 5.299 -6.541 -26.537 1.00 76.12 101 THR A C 1
ATOM 762 O O . THR A 1 101 ? 4.463 -6.603 -27.439 1.00 76.12 101 THR A O 1
ATOM 765 N N . ARG A 1 102 ? 5.023 -6.988 -25.303 1.00 78.50 102 ARG A N 1
ATOM 766 C CA . ARG A 1 102 ? 3.804 -7.742 -24.962 1.00 78.50 102 ARG A CA 1
ATOM 767 C C . ARG A 1 102 ? 2.578 -6.849 -24.758 1.00 78.50 102 ARG A C 1
ATOM 769 O O . ARG A 1 102 ? 1.479 -7.364 -24.570 1.00 78.50 102 ARG A O 1
ATOM 776 N N . GLY A 1 103 ? 2.754 -5.526 -24.822 1.00 71.44 103 GLY A N 1
ATOM 777 C CA . GLY A 1 103 ? 1.677 -4.545 -24.663 1.00 71.44 103 GLY A CA 1
ATOM 778 C C . GLY A 1 103 ? 1.127 -4.467 -23.236 1.00 71.44 103 GLY A C 1
ATOM 779 O O . GLY A 1 103 ? 0.016 -3.978 -23.031 1.00 71.44 103 GLY A O 1
ATOM 780 N N . GLU A 1 104 ? 1.875 -4.969 -22.252 1.00 73.81 104 GLU A N 1
ATOM 781 C CA . GLU A 1 104 ? 1.497 -4.913 -20.844 1.00 73.81 104 GLU A CA 1
ATOM 782 C C . GLU A 1 104 ? 1.735 -3.504 -20.287 1.00 73.81 104 GLU A C 1
ATOM 784 O O . GLU A 1 104 ? 2.666 -2.798 -20.673 1.00 73.81 104 GLU A O 1
ATOM 789 N N . VAL A 1 105 ? 0.855 -3.057 -19.390 1.00 71.50 105 VAL A N 1
ATOM 790 C CA . VAL A 1 105 ? 0.963 -1.729 -18.779 1.00 71.50 105 VAL A CA 1
ATOM 791 C C . VAL A 1 105 ? 1.972 -1.790 -17.639 1.00 71.50 105 VAL A C 1
ATOM 793 O O . VAL A 1 105 ? 1.726 -2.426 -16.615 1.00 71.50 105 VAL A O 1
ATOM 796 N N . TRP A 1 106 ? 3.090 -1.085 -17.795 1.00 77.62 106 TRP A N 1
ATOM 797 C CA . TRP A 1 106 ? 4.092 -0.952 -16.742 1.00 77.62 106 TRP A CA 1
ATOM 798 C C . TRP A 1 106 ? 3.630 0.063 -15.699 1.00 77.62 106 TRP A C 1
ATOM 800 O O . TRP A 1 106 ? 3.280 1.203 -16.015 1.00 77.62 106 TRP A O 1
ATOM 810 N N . VAL A 1 107 ? 3.641 -0.341 -14.428 1.00 73.50 107 VAL A N 1
ATOM 811 C CA . VAL A 1 107 ? 3.297 0.546 -13.312 1.00 73.50 107 VAL A CA 1
ATOM 812 C C . VAL A 1 107 ? 4.542 1.331 -12.908 1.00 73.50 107 VAL A C 1
ATOM 814 O O . VAL A 1 107 ? 5.469 0.790 -12.309 1.00 73.50 107 VAL A O 1
ATOM 817 N N . LYS A 1 108 ? 4.567 2.627 -13.233 1.00 68.50 108 LYS A N 1
ATOM 818 C CA . LYS A 1 108 ? 5.648 3.538 -12.832 1.00 68.50 108 LYS A CA 1
ATOM 819 C C . LYS A 1 108 ? 5.517 3.917 -11.352 1.00 68.50 108 LYS A C 1
ATOM 821 O O . LYS A 1 10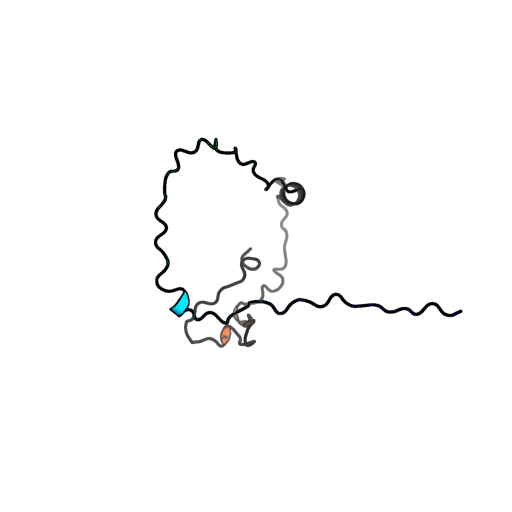8 ? 4.415 4.169 -10.867 1.00 68.50 108 LYS A O 1
ATOM 826 N N . CYS A 1 109 ? 6.644 4.009 -10.643 1.00 68.56 109 CYS A N 1
ATOM 827 C CA . CYS A 1 109 ? 6.676 4.512 -9.269 1.00 68.56 109 CYS A CA 1
ATOM 828 C C . CYS A 1 109 ? 6.110 5.942 -9.196 1.00 68.56 109 CYS A C 1
ATOM 830 O O . CYS A 1 109 ? 6.527 6.822 -9.951 1.00 68.56 109 CYS A O 1
ATOM 832 N N . VAL A 1 110 ? 5.199 6.177 -8.247 1.00 62.78 110 VAL A N 1
ATOM 833 C CA . VAL A 1 110 ? 4.540 7.476 -8.013 1.00 62.78 110 VAL A CA 1
ATOM 834 C C . VAL A 1 110 ? 5.550 8.577 -7.664 1.00 62.78 110 VAL A C 1
ATOM 836 O O . VAL A 1 110 ? 5.339 9.735 -8.005 1.00 62.78 110 VAL A O 1
ATOM 839 N N . MET A 1 111 ? 6.688 8.227 -7.056 1.00 63.31 111 MET A N 1
ATOM 840 C CA . MET A 1 111 ? 7.752 9.190 -6.740 1.00 63.31 111 MET A CA 1
ATOM 841 C C . MET A 1 111 ? 8.563 9.638 -7.964 1.00 63.31 111 MET A C 1
ATOM 843 O O . MET A 1 111 ? 9.254 10.642 -7.886 1.00 63.31 111 MET A O 1
ATOM 847 N N . CYS A 1 112 ? 8.466 8.928 -9.092 1.00 62.44 112 CYS A N 1
ATOM 848 C CA . CYS A 1 112 ? 9.129 9.279 -10.354 1.00 62.44 112 CYS A CA 1
ATOM 849 C C . CYS A 1 112 ? 8.163 9.941 -11.361 1.00 62.44 112 CYS A C 1
ATOM 851 O O . CYS A 1 112 ? 8.482 10.035 -12.552 1.00 62.44 112 CYS A O 1
ATOM 853 N N . GLN A 1 113 ? 6.946 10.293 -10.924 1.00 53.47 113 GLN A N 1
ATOM 854 C CA . GLN A 1 113 ? 5.936 11.013 -11.713 1.00 53.47 113 GLN A CA 1
ATOM 855 C C . GLN A 1 113 ? 5.871 12.520 -11.405 1.00 53.47 113 GLN A C 1
ATOM 857 O O . GLN A 1 113 ? 5.141 13.221 -12.103 1.00 53.47 113 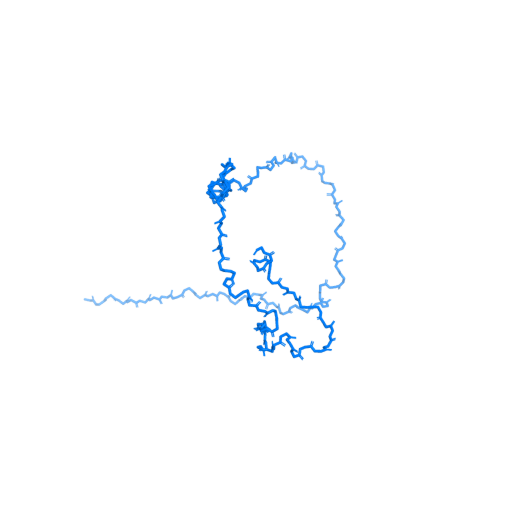GLN A O 1
ATOM 862 N N . MET A 1 114 ? 6.617 13.009 -10.410 1.00 43.72 114 MET A N 1
ATOM 863 C CA . MET A 1 114 ? 6.794 14.442 -10.139 1.00 43.72 114 MET A CA 1
ATOM 864 C C . MET A 1 114 ? 8.171 14.914 -10.577 1.00 43.72 114 MET A C 1
ATOM 866 O O . MET A 1 114 ? 9.118 14.106 -10.461 1.00 43.72 114 MET A O 1
#

pLDDT: mean 72.79, std 10.08, range [43.72, 88.5]